Protein AF-A0A2I0NVE0-F1 (afdb_monomer)

Secondary structure (DSSP, 8-state):
---PPPPHHHHHHHHHHTT--EEE-TTSTT-EEE---HHHHHHHH-TTTT---

Structure (mmCIF, N/CA/C/O backbone):
data_AF-A0A2I0NVE0-F1
#
_entry.id   AF-A0A2I0NVE0-F1
#
loop_
_atom_site.group_PDB
_atom_site.id
_atom_site.type_symbol
_atom_site.label_atom_id
_atom_site.label_alt_id
_atom_site.label_comp_id
_atom_site.label_asym_id
_atom_site.label_entity_id
_atom_site.label_seq_id
_atom_site.pdbx_PDB_ins_code
_atom_site.Cartn_x
_atom_site.Cartn_y
_atom_site.Cartn_z
_atom_site.occupancy
_atom_site.B_iso_or_equiv
_atom_site.auth_seq_id
_atom_site.auth_comp_id
_atom_site.auth_asym_id
_atom_site.auth_atom_id
_atom_site.pdbx_PDB_model_num
ATOM 1 N N . LEU A 1 1 ? 18.720 3.755 7.613 1.00 48.09 1 LEU A N 1
ATOM 2 C CA . LEU A 1 1 ? 18.043 2.473 7.314 1.00 48.09 1 LEU A CA 1
ATOM 3 C C . LEU A 1 1 ? 18.323 2.099 5.860 1.00 48.09 1 LEU A C 1
ATOM 5 O O . LEU A 1 1 ? 17.924 2.855 4.986 1.00 48.09 1 LEU A O 1
ATOM 9 N N . LYS A 1 2 ? 19.026 0.992 5.591 1.00 43.72 2 LYS A N 1
ATOM 10 C CA . LYS A 1 2 ? 19.114 0.386 4.249 1.00 43.72 2 LYS A CA 1
ATOM 11 C C . LYS A 1 2 ? 18.238 -0.864 4.260 1.00 43.72 2 LYS A C 1
ATOM 13 O O . LYS A 1 2 ? 18.698 -1.925 4.658 1.00 43.72 2 LYS A O 1
ATOM 18 N N . ILE A 1 3 ? 16.971 -0.710 3.900 1.00 57.47 3 ILE A N 1
ATOM 19 C CA . ILE A 1 3 ? 16.077 -1.831 3.610 1.00 57.47 3 ILE A CA 1
ATOM 20 C C . ILE A 1 3 ? 15.668 -1.641 2.158 1.00 57.47 3 ILE A C 1
ATOM 22 O O . ILE A 1 3 ? 15.132 -0.589 1.813 1.00 57.47 3 ILE A O 1
ATOM 26 N N . SER A 1 4 ? 15.969 -2.622 1.308 1.00 59.31 4 SER A N 1
ATOM 27 C CA . SER A 1 4 ? 15.381 -2.669 -0.026 1.00 59.31 4 SER A CA 1
ATOM 28 C C . SER A 1 4 ? 13.881 -2.889 0.163 1.00 59.31 4 SER A C 1
ATOM 30 O O . SER A 1 4 ? 13.509 -3.883 0.793 1.00 59.31 4 SER A O 1
ATOM 32 N N . PRO A 1 5 ? 13.019 -1.963 -0.290 1.00 64.38 5 PRO A N 1
ATOM 33 C CA . PRO A 1 5 ? 11.584 -2.163 -0.189 1.00 64.38 5 PRO A CA 1
ATOM 34 C C . PRO A 1 5 ? 11.190 -3.447 -0.936 1.00 64.38 5 PRO A C 1
ATOM 36 O O . PRO A 1 5 ? 11.861 -3.824 -1.903 1.00 64.38 5 PRO A O 1
ATOM 39 N N . PRO A 1 6 ? 10.127 -4.136 -0.490 1.00 71.31 6 PRO A N 1
ATOM 40 C CA . PRO A 1 6 ? 9.577 -5.256 -1.240 1.00 71.31 6 PRO A CA 1
ATOM 41 C C . PRO A 1 6 ? 9.167 -4.804 -2.647 1.00 71.31 6 PRO A C 1
ATOM 43 O O . PRO A 1 6 ? 8.938 -3.615 -2.889 1.00 71.31 6 PRO A O 1
ATOM 46 N N . ASP A 1 7 ? 9.056 -5.761 -3.570 1.00 84.81 7 ASP A N 1
ATOM 47 C CA . ASP A 1 7 ? 8.564 -5.490 -4.920 1.00 84.81 7 ASP A CA 1
ATOM 48 C C . ASP A 1 7 ? 7.236 -4.714 -4.867 1.00 84.81 7 ASP A C 1
ATOM 50 O O . ASP A 1 7 ? 6.367 -4.995 -4.035 1.00 84.81 7 ASP A O 1
ATOM 54 N N . ILE A 1 8 ? 7.070 -3.724 -5.747 1.00 87.00 8 ILE A N 1
ATOM 55 C CA . ILE A 1 8 ? 5.887 -2.856 -5.739 1.00 87.00 8 ILE A CA 1
ATOM 56 C C . ILE A 1 8 ? 4.584 -3.650 -5.883 1.00 87.00 8 IL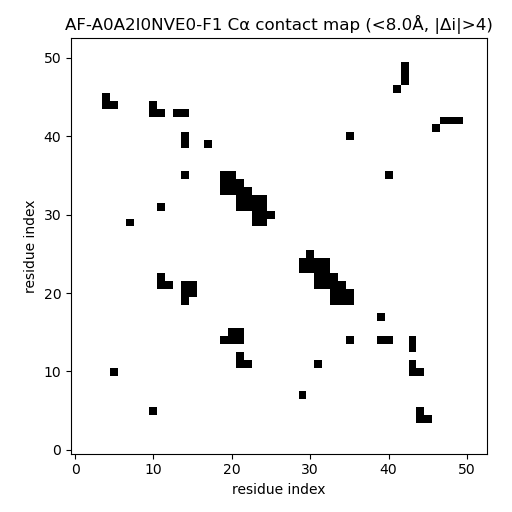E A C 1
ATOM 58 O O . ILE A 1 8 ? 3.576 -3.270 -5.291 1.00 87.00 8 ILE A O 1
ATOM 62 N N . ASN A 1 9 ? 4.594 -4.776 -6.602 1.00 88.75 9 ASN A N 1
ATOM 63 C CA . ASN A 1 9 ? 3.415 -5.626 -6.742 1.00 88.75 9 ASN A CA 1
ATOM 64 C C . ASN A 1 9 ? 3.024 -6.267 -5.405 1.00 88.75 9 ASN A C 1
ATOM 66 O O . ASN A 1 9 ? 1.842 -6.317 -5.084 1.00 88.75 9 ASN A O 1
ATOM 70 N N . ILE A 1 10 ? 4.005 -6.639 -4.574 1.00 90.19 10 ILE A N 1
ATOM 71 C CA . ILE A 1 10 ? 3.755 -7.167 -3.224 1.00 90.19 10 ILE A CA 1
ATOM 72 C C . ILE A 1 10 ? 3.078 -6.103 -2.354 1.00 90.19 10 ILE A C 1
ATOM 74 O O . ILE A 1 10 ? 2.143 -6.406 -1.617 1.00 90.19 10 ILE A O 1
ATOM 78 N N . VAL A 1 11 ? 3.528 -4.848 -2.435 1.00 90.56 11 VAL A N 1
ATOM 79 C CA . VAL A 1 11 ? 2.910 -3.744 -1.682 1.00 90.56 11 VAL A CA 1
ATOM 80 C C . VAL A 1 11 ? 1.469 -3.511 -2.144 1.00 90.56 11 VAL A C 1
ATOM 82 O O . VAL A 1 11 ? 0.581 -3.341 -1.311 1.00 90.56 11 VAL A O 1
ATOM 85 N N . LEU A 1 12 ? 1.218 -3.545 -3.455 1.00 92.50 12 LEU A N 1
ATOM 86 C CA . LEU A 1 12 ? -0.124 -3.387 -4.019 1.00 92.50 12 LEU A CA 1
ATOM 87 C C . LEU A 1 12 ? -1.070 -4.503 -3.574 1.00 92.50 12 LEU A C 1
ATOM 89 O O . LEU A 1 12 ? -2.190 -4.205 -3.166 1.00 92.50 12 LEU A O 1
ATOM 93 N N . ASP A 1 13 ? -0.629 -5.760 -3.617 1.00 93.00 13 ASP A N 1
ATO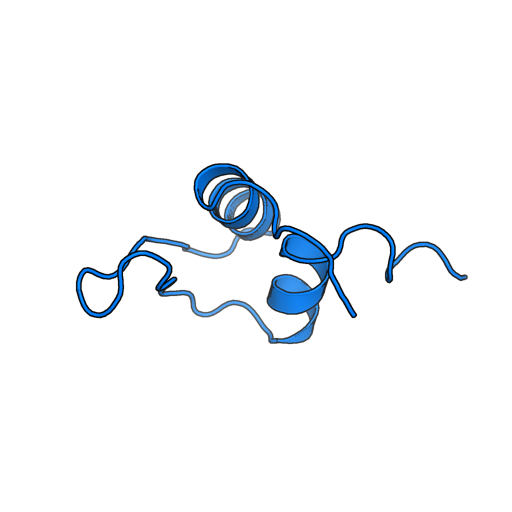M 94 C CA . ASP A 1 13 ? -1.458 -6.891 -3.193 1.00 93.00 13 ASP A CA 1
ATOM 95 C C . ASP A 1 13 ? -1.756 -6.859 -1.697 1.00 93.00 13 ASP A C 1
ATOM 97 O O . ASP A 1 13 ? -2.884 -7.138 -1.302 1.00 93.00 13 ASP A O 1
ATOM 101 N N . ARG A 1 14 ? -0.807 -6.422 -0.861 1.00 92.56 14 ARG A N 1
ATOM 102 C CA . ARG A 1 14 ? -1.057 -6.219 0.575 1.00 92.56 14 ARG A CA 1
ATOM 103 C C . ARG A 1 14 ? -2.128 -5.162 0.824 1.00 92.56 14 ARG A C 1
ATOM 105 O O . ARG A 1 14 ? -3.047 -5.403 1.592 1.00 92.56 14 ARG A O 1
ATOM 112 N N . ILE A 1 15 ? -2.052 -4.014 0.149 1.00 93.44 15 ILE A N 1
ATOM 113 C CA . ILE A 1 15 ? -3.057 -2.951 0.306 1.00 93.44 15 ILE A CA 1
ATOM 114 C C . ILE A 1 15 ? -4.439 -3.425 -0.179 1.00 93.44 15 ILE A C 1
ATOM 116 O O . ILE A 1 15 ? -5.453 -3.121 0.449 1.00 93.44 15 ILE A O 1
ATOM 120 N N . ARG A 1 16 ? -4.484 -4.209 -1.264 1.00 94.44 16 ARG A N 1
ATOM 121 C CA . ARG A 1 16 ? -5.727 -4.803 -1.785 1.00 94.44 16 ARG A CA 1
ATOM 122 C C . ARG A 1 16 ? -6.310 -5.863 -0.859 1.00 94.44 16 ARG A C 1
ATOM 124 O O . ARG A 1 16 ? -7.528 -5.923 -0.729 1.00 94.44 16 ARG A O 1
ATOM 131 N N . ALA A 1 17 ? -5.469 -6.668 -0.211 1.00 93.69 17 ALA A N 1
ATOM 132 C CA . ALA A 1 17 ? -5.901 -7.665 0.767 1.00 93.69 17 ALA A CA 1
ATOM 133 C C . ALA A 1 17 ? -6.5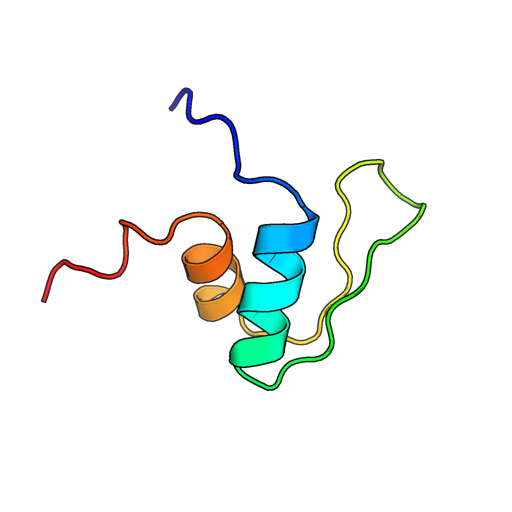88 -7.023 1.986 1.00 93.69 17 ALA A C 1
ATOM 135 O O . ALA A 1 17 ? -7.513 -7.607 2.539 1.00 93.69 17 ALA A O 1
ATOM 136 N N . GLU A 1 18 ? -6.203 -5.794 2.337 1.00 91.94 18 GLU A N 1
ATOM 137 C CA . GLU A 1 18 ? -6.853 -4.971 3.370 1.00 91.94 18 GLU A CA 1
ATOM 138 C C . GLU A 1 18 ? -8.156 -4.295 2.883 1.00 91.94 18 GLU A C 1
ATOM 140 O O . GLU A 1 18 ? -8.768 -3.514 3.608 1.00 91.94 18 GLU A O 1
ATOM 145 N N . GLY A 1 19 ? -8.592 -4.566 1.646 1.00 94.62 19 GLY A N 1
ATOM 146 C CA . GLY A 1 19 ? -9.840 -4.053 1.074 1.00 94.62 19 GLY A CA 1
ATOM 147 C C . GLY A 1 19 ? -9.731 -2.682 0.403 1.00 94.62 19 GLY A C 1
ATOM 148 O O . GLY A 1 19 ? -10.747 -2.130 -0.022 1.00 94.62 19 GLY A O 1
ATOM 149 N N . TYR A 1 20 ? -8.524 -2.125 0.263 1.00 94.62 20 TYR A N 1
ATOM 150 C CA . TYR A 1 20 ? -8.322 -0.813 -0.352 1.00 94.62 20 TYR A CA 1
ATOM 151 C C . TYR A 1 20 ? -7.894 -0.920 -1.816 1.00 94.62 20 TYR A C 1
ATOM 153 O O . TYR A 1 20 ? -7.036 -1.717 -2.198 1.00 94.62 20 TYR A O 1
ATOM 161 N N . ALA A 1 21 ? -8.440 -0.041 -2.657 1.00 92.62 21 ALA A N 1
ATOM 162 C CA . ALA A 1 21 ? -7.985 0.081 -4.035 1.00 92.62 21 ALA A CA 1
ATOM 163 C C . ALA A 1 21 ? -6.528 0.574 -4.078 1.00 92.62 21 ALA A C 1
ATOM 165 O O . ALA A 1 21 ? -6.183 1.585 -3.461 1.00 92.62 21 ALA A O 1
ATOM 166 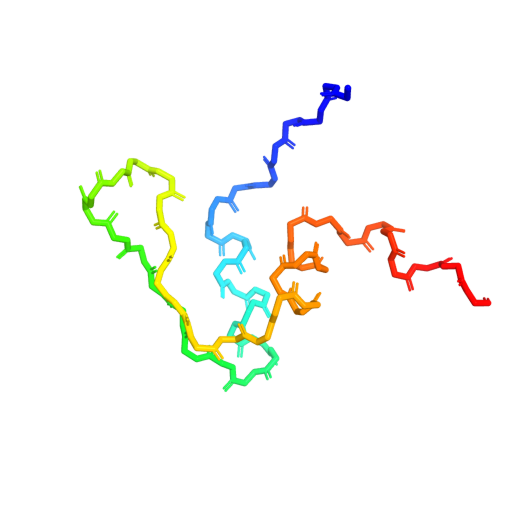N N . ALA A 1 22 ? -5.679 -0.121 -4.837 1.00 94.50 22 ALA A N 1
ATOM 167 C CA . ALA A 1 22 ? -4.274 0.231 -5.022 1.00 94.50 22 ALA A CA 1
ATOM 168 C C . ALA A 1 22 ? -3.840 0.009 -6.476 1.00 94.50 22 ALA A C 1
ATOM 170 O O . ALA A 1 22 ? -4.103 -1.044 -7.071 1.00 94.50 22 ALA A O 1
ATOM 171 N N . SER A 1 23 ? -3.155 0.997 -7.050 1.00 91.56 23 SER A N 1
ATOM 172 C CA . SER A 1 23 ? -2.641 0.963 -8.426 1.00 91.56 23 SER A CA 1
ATOM 173 C C . SER A 1 23 ? -1.296 1.680 -8.543 1.00 91.56 23 SER A C 1
ATOM 175 O O . SER A 1 23 ? -0.953 2.509 -7.702 1.00 91.56 23 SER A O 1
ATOM 177 N N . ARG A 1 24 ? -0.523 1.366 -9.589 1.00 90.31 24 ARG A N 1
ATOM 178 C CA . ARG A 1 24 ? 0.695 2.119 -9.923 1.00 90.31 24 ARG A CA 1
ATOM 179 C C . ARG A 1 24 ? 0.314 3.454 -10.554 1.00 90.31 24 ARG A C 1
ATOM 181 O O . ARG A 1 24 ? -0.657 3.526 -11.301 1.00 90.31 24 ARG A O 1
ATOM 188 N N . THR A 1 25 ? 1.110 4.487 -10.310 1.00 86.12 25 THR A N 1
ATOM 189 C CA . THR A 1 25 ? 1.032 5.739 -11.074 1.00 86.12 25 THR A CA 1
ATOM 190 C C . THR A 1 25 ? 2.245 5.886 -11.984 1.00 86.12 25 THR A C 1
ATOM 192 O O . THR A 1 25 ? 3.352 5.503 -11.619 1.00 86.12 25 THR A O 1
ATOM 195 N N . HIS A 1 26 ? 2.046 6.464 -13.170 1.00 80.38 26 HIS A N 1
ATOM 196 C CA . HIS A 1 26 ? 3.134 6.772 -14.105 1.00 80.38 26 HIS A CA 1
ATOM 197 C C . HIS A 1 26 ? 3.934 8.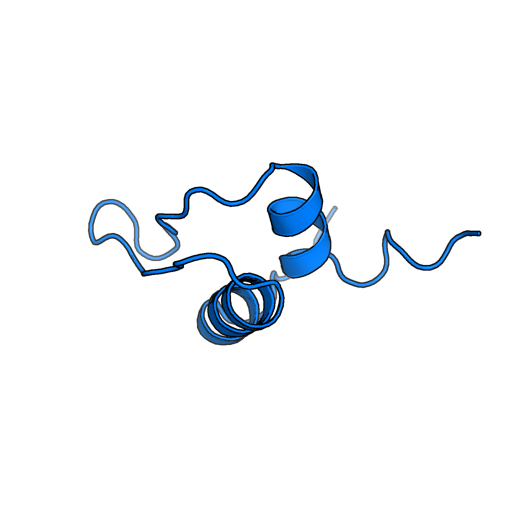015 -13.691 1.00 80.38 26 HIS A C 1
ATOM 199 O O . HIS A 1 26 ? 4.955 8.313 -14.300 1.00 80.38 26 HIS A O 1
ATOM 205 N N . PHE A 1 27 ? 3.495 8.727 -12.645 1.00 78.25 27 PHE A N 1
ATOM 206 C CA . PHE A 1 27 ? 4.190 9.903 -12.115 1.00 78.25 27 PHE A CA 1
ATOM 207 C C . PHE A 1 27 ? 5.614 9.581 -11.630 1.00 78.25 27 PHE A C 1
ATOM 209 O O . PHE A 1 27 ? 6.506 10.418 -11.702 1.00 78.25 27 PHE A O 1
ATOM 216 N N . CYS A 1 28 ? 5.839 8.361 -11.137 1.00 74.38 28 CYS A N 1
ATOM 217 C CA . CYS A 1 28 ? 7.128 7.886 -10.644 1.00 74.38 28 CYS A CA 1
ATOM 218 C C . CYS A 1 28 ? 7.186 6.360 -10.795 1.00 74.38 28 CYS A C 1
ATOM 220 O O . CYS A 1 28 ? 6.189 5.687 -10.545 1.00 74.38 28 CYS A O 1
ATOM 222 N N . GLY A 1 29 ? 8.352 5.796 -11.138 1.00 73.44 29 GLY A N 1
ATOM 223 C CA . GLY A 1 29 ? 8.524 4.345 -11.328 1.00 73.44 29 GLY A CA 1
ATOM 224 C C . GLY A 1 29 ? 8.084 3.478 -10.134 1.00 73.44 29 GLY A C 1
ATOM 225 O O . GLY A 1 29 ? 7.707 2.318 -10.330 1.00 73.44 29 GLY A O 1
ATOM 226 N N . TYR A 1 30 ? 8.053 4.068 -8.932 1.00 76.00 30 TYR A N 1
ATOM 227 C CA . TYR A 1 30 ? 7.642 3.450 -7.666 1.00 76.00 30 TYR A CA 1
ATOM 228 C C . TYR A 1 30 ? 6.356 4.047 -7.058 1.00 76.00 30 TYR A C 1
ATOM 230 O O . TYR A 1 30 ? 6.026 3.759 -5.910 1.00 76.00 30 TYR A O 1
ATOM 238 N N . GLY A 1 31 ? 5.633 4.906 -7.778 1.00 86.75 31 GLY A N 1
ATOM 239 C CA . GLY A 1 31 ? 4.454 5.575 -7.234 1.00 86.75 31 GLY A CA 1
ATOM 240 C C . GLY A 1 31 ? 3.251 4.636 -7.087 1.00 86.75 31 GLY A C 1
ATOM 241 O O . GLY A 1 31 ? 2.923 3.884 -8.008 1.00 86.75 31 GLY A O 1
ATOM 242 N N . ILE A 1 32 ? 2.547 4.746 -5.957 1.00 90.69 32 ILE A N 1
ATOM 243 C CA . ILE A 1 32 ? 1.301 4.027 -5.659 1.00 90.69 32 ILE A CA 1
ATOM 244 C C . ILE A 1 32 ? 0.176 5.046 -5.456 1.00 90.69 32 ILE A C 1
ATOM 246 O O . ILE A 1 32 ? 0.349 6.025 -4.734 1.00 90.69 32 ILE A O 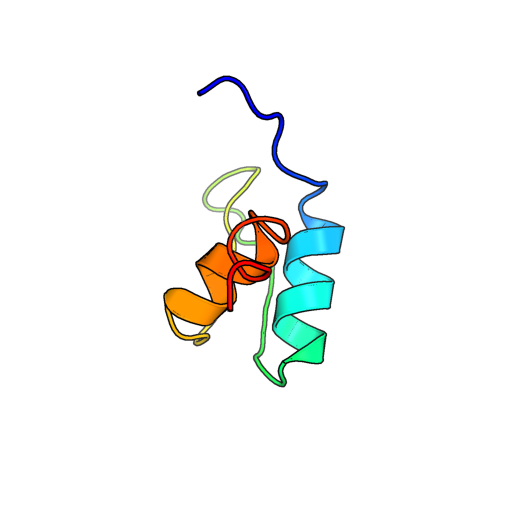1
ATOM 250 N N . LYS A 1 33 ? -0.981 4.806 -6.076 1.00 92.50 33 LYS A N 1
ATOM 251 C CA . LYS A 1 33 ? -2.233 5.528 -5.831 1.00 92.50 33 LYS A CA 1
ATOM 252 C C . LYS A 1 33 ? -3.173 4.634 -5.027 1.00 92.50 33 LYS A C 1
ATOM 254 O O . LYS A 1 33 ? -3.492 3.530 -5.476 1.00 92.50 33 LYS A O 1
ATOM 259 N N . THR A 1 34 ? -3.606 5.113 -3.864 1.00 93.12 34 THR A N 1
ATOM 260 C CA . THR A 1 34 ? -4.531 4.416 -2.965 1.00 93.12 34 THR A CA 1
ATOM 261 C C . THR A 1 34 ? -5.220 5.401 -2.023 1.00 93.12 34 THR A C 1
ATOM 263 O O . THR A 1 34 ? -4.657 6.450 -1.724 1.00 93.12 34 THR A O 1
ATOM 266 N N . GLU A 1 35 ? -6.396 5.018 -1.530 1.00 93.44 35 GLU A N 1
ATOM 267 C CA . GLU A 1 35 ? -7.124 5.710 -0.455 1.00 93.44 35 GLU A CA 1
ATOM 268 C C . GLU A 1 35 ? -6.895 5.041 0.918 1.00 93.44 35 GLU A C 1
ATOM 270 O O . GLU A 1 35 ? -7.591 5.331 1.890 1.00 93.44 35 GLU A O 1
ATOM 275 N N . ALA A 1 36 ? -5.945 4.102 1.010 1.00 93.69 36 ALA A N 1
ATOM 276 C CA . ALA A 1 36 ? -5.634 3.414 2.256 1.00 93.69 36 ALA A CA 1
ATOM 277 C C . ALA A 1 36 ? -5.053 4.376 3.313 1.00 93.69 36 ALA A C 1
ATOM 279 O O . ALA A 1 36 ? -4.219 5.228 2.987 1.00 93.69 36 ALA A O 1
ATOM 280 N N . PRO A 1 37 ? -5.402 4.212 4.603 1.00 94.06 37 PRO A N 1
ATOM 281 C CA . PRO A 1 37 ? -4.783 4.966 5.684 1.00 94.06 37 PRO A CA 1
ATOM 282 C C . PRO A 1 37 ? -3.266 4.764 5.743 1.00 94.06 37 PRO A C 1
ATOM 284 O O . PRO A 1 37 ? -2.748 3.680 5.467 1.00 94.06 37 PRO A O 1
ATOM 287 N N . LEU A 1 38 ? -2.540 5.778 6.222 1.00 90.50 38 LEU A N 1
ATOM 288 C CA . LEU A 1 38 ? -1.076 5.735 6.328 1.00 90.50 38 LEU A CA 1
ATOM 289 C C . LEU A 1 38 ? -0.559 4.535 7.144 1.00 90.50 38 LEU A C 1
ATOM 291 O O . LEU A 1 38 ? 0.515 4.015 6.850 1.00 90.50 38 LEU A O 1
ATOM 295 N N . ALA A 1 39 ? -1.309 4.085 8.154 1.00 89.94 39 ALA A N 1
ATOM 296 C CA . ALA A 1 39 ? -0.962 2.903 8.944 1.00 89.94 39 ALA A CA 1
ATOM 297 C C . ALA A 1 39 ? -0.916 1.624 8.086 1.00 89.94 39 ALA A C 1
ATOM 299 O O . ALA A 1 39 ? 0.053 0.871 8.170 1.00 89.94 39 ALA A O 1
ATOM 300 N N . ILE A 1 40 ? -1.902 1.438 7.203 1.00 91.81 40 ILE A N 1
ATOM 301 C CA . ILE A 1 40 ? -1.969 0.313 6.261 1.00 91.81 40 ILE A CA 1
ATOM 302 C C . ILE A 1 40 ? -0.829 0.397 5.244 1.00 91.81 40 ILE A C 1
ATOM 304 O O . ILE A 1 40 ? -0.136 -0.590 5.007 1.00 91.81 40 ILE A O 1
ATOM 308 N N . ILE A 1 41 ? -0.562 1.592 4.705 1.00 90.62 41 ILE A N 1
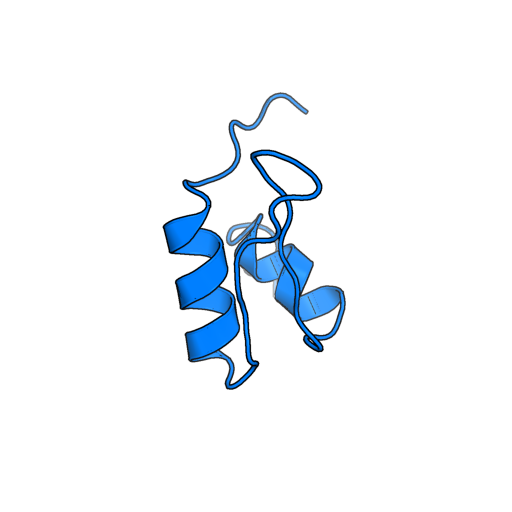ATOM 309 C CA . ILE A 1 41 ? 0.553 1.813 3.769 1.00 90.62 41 ILE A CA 1
ATOM 310 C C . ILE A 1 41 ? 1.892 1.446 4.429 1.00 90.62 41 ILE A C 1
ATOM 312 O O . ILE A 1 41 ? 2.707 0.739 3.837 1.00 90.62 41 ILE A O 1
ATOM 316 N N . LYS A 1 42 ? 2.119 1.881 5.675 1.00 89.50 42 LYS A N 1
ATOM 317 C CA . LYS A 1 42 ? 3.342 1.562 6.426 1.00 89.50 42 LYS A CA 1
ATOM 318 C C . LYS A 1 42 ? 3.484 0.064 6.684 1.00 89.50 42 LYS A C 1
ATOM 320 O O . LYS A 1 42 ? 4.573 -0.459 6.467 1.00 89.50 42 LYS A O 1
ATOM 325 N N . ALA A 1 43 ? 2.413 -0.617 7.089 1.00 88.31 43 ALA A N 1
ATOM 326 C CA . ALA A 1 43 ? 2.420 -2.065 7.299 1.00 88.31 43 ALA A CA 1
ATOM 327 C C . ALA A 1 43 ? 2.697 -2.832 5.992 1.00 88.31 43 ALA A C 1
ATOM 329 O O . ALA A 1 43 ? 3.479 -3.782 5.975 1.00 88.31 43 ALA A O 1
ATOM 330 N N . ALA A 1 44 ? 2.134 -2.372 4.870 1.00 88.69 44 ALA A N 1
ATOM 331 C CA . ALA A 1 44 ? 2.355 -2.981 3.563 1.00 88.69 44 ALA A CA 1
ATOM 332 C C . ALA A 1 44 ? 3.820 -2.880 3.098 1.00 88.69 44 ALA A C 1
ATOM 334 O O . ALA A 1 44 ? 4.341 -3.832 2.510 1.00 88.69 44 ALA A O 1
ATOM 335 N N . ILE A 1 45 ? 4.498 -1.761 3.386 1.00 88.00 45 ILE A N 1
ATOM 336 C CA . ILE A 1 45 ? 5.921 -1.547 3.063 1.00 88.00 45 ILE A CA 1
ATOM 337 C C . ILE A 1 45 ? 6.829 -2.268 4.072 1.00 88.00 45 ILE A C 1
ATOM 339 O O . ILE A 1 45 ? 7.834 -2.866 3.686 1.00 88.00 45 ILE A O 1
ATOM 343 N N . HIS A 1 46 ? 6.463 -2.245 5.355 1.00 81.81 46 HIS A N 1
ATOM 344 C CA . HIS A 1 46 ? 7.256 -2.766 6.463 1.00 81.81 46 HIS A CA 1
ATOM 345 C C . HIS A 1 46 ? 6.445 -3.756 7.320 1.00 81.81 46 HIS A C 1
ATOM 347 O O . HIS A 1 46 ? 5.976 -3.397 8.402 1.00 81.81 46 HIS A O 1
ATOM 353 N N . PRO A 1 47 ? 6.316 -5.021 6.885 1.00 64.12 47 PRO A N 1
ATOM 354 C CA . PRO A 1 47 ? 5.495 -6.016 7.582 1.00 64.12 47 PRO A CA 1
ATOM 355 C C . PRO A 1 47 ? 6.038 -6.415 8.968 1.00 64.12 47 PRO A C 1
ATOM 357 O O . PRO A 1 47 ? 5.322 -7.024 9.757 1.00 64.12 47 PRO A O 1
ATOM 360 N N . ASP A 1 48 ? 7.298 -6.086 9.271 1.00 63.31 48 ASP A N 1
ATOM 361 C CA . ASP A 1 48 ? 7.954 -6.426 10.542 1.00 63.31 48 ASP A CA 1
ATOM 362 C C . ASP A 1 48 ? 7.606 -5.452 11.686 1.00 63.31 48 ASP A C 1
ATOM 364 O O . ASP A 1 48 ? 7.668 -5.809 12.857 1.00 63.31 48 ASP A O 1
ATOM 368 N N . ILE A 1 49 ? 7.150 -4.232 11.371 1.00 57.25 49 ILE A N 1
ATOM 369 C CA . ILE A 1 49 ? 6.889 -3.188 12.383 1.00 57.25 49 ILE A CA 1
ATOM 370 C C . ILE A 1 49 ? 5.565 -3.443 13.132 1.00 57.25 49 ILE A C 1
ATOM 372 O O . ILE A 1 49 ? 5.317 -2.869 14.188 1.00 57.25 49 ILE A O 1
ATOM 376 N N . THR A 1 50 ? 4.719 -4.343 12.628 1.00 54.81 50 THR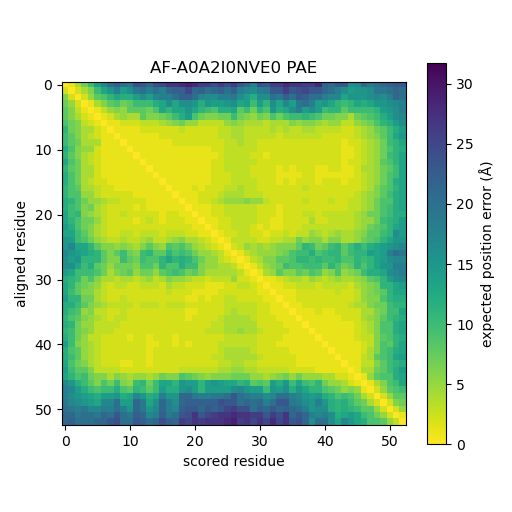 A N 1
ATOM 377 C CA . THR A 1 50 ? 3.413 -4.686 13.215 1.00 54.81 50 THR A CA 1
ATOM 378 C C . THR A 1 50 ? 3.433 -5.894 14.161 1.00 54.81 50 THR A C 1
ATOM 380 O O . THR A 1 50 ? 2.379 -6.256 14.671 1.00 54.81 50 THR A O 1
ATOM 383 N N . LYS A 1 51 ? 4.593 -6.518 14.430 1.00 51.38 51 LYS A N 1
ATOM 384 C CA . LYS A 1 51 ? 4.718 -7.677 15.345 1.00 51.38 51 LYS A CA 1
ATOM 385 C C . LYS A 1 51 ? 5.383 -7.361 16.693 1.00 51.38 51 LYS A C 1
ATOM 387 O O . LYS A 1 51 ? 6.095 -8.199 17.228 1.00 51.38 51 LYS A O 1
ATOM 392 N N . ASN A 1 52 ? 5.144 -6.179 17.255 1.00 41.94 52 ASN A N 1
ATOM 393 C CA . ASN A 1 52 ? 5.439 -5.915 18.667 1.00 41.94 52 ASN A CA 1
ATOM 394 C C . ASN A 1 52 ? 4.149 -5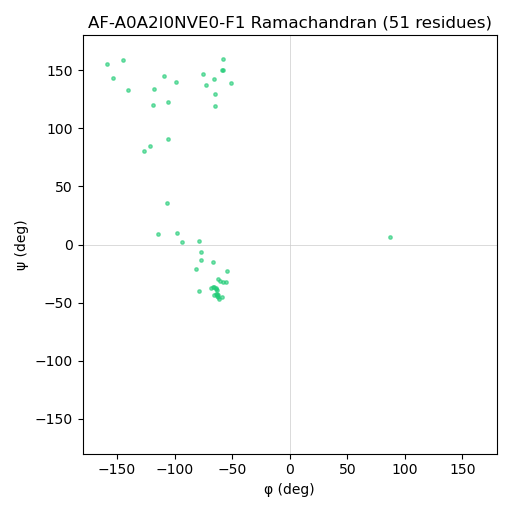.505 19.380 1.00 41.94 52 ASN A C 1
ATOM 396 O O . ASN A 1 52 ? 3.831 -4.321 19.491 1.00 41.94 52 ASN A O 1
ATOM 400 N N . GLY A 1 53 ? 3.408 -6.526 19.802 1.00 43.59 53 GLY A N 1
ATOM 401 C CA . GLY A 1 53 ? 2.385 -6.495 20.841 1.00 43.59 53 GLY A CA 1
ATOM 402 C C . GLY A 1 53 ? 2.675 -7.632 21.805 1.00 43.59 53 GLY A C 1
ATOM 403 O O . GLY A 1 53 ? 3.063 -8.710 21.300 1.00 43.59 53 GLY A O 1
#

Mean predicted aligned error: 6.82 Å

Nearest PDB structures (foldseek):
  2ytz-assembly3_B  TM=9.446E-01  e=5.951E-03  Pyrococcus horikoshii
  2ejt-assembly1_A  TM=8.862E-01  e=1.126E-02  Pyrococcus horikoshii
  2ytz-assembly3_A  TM=9.338E-01  e=3.037E-02  Pyrococcus horikoshii
  3j6d-assembly1_a  TM=4.565E-01  e=5.958E-01  Salmonella enterica subsp. enterica serovar Typhimurium str. LT2
  8axn-assembly1_a  TM=5.104E-01  e=8.492E-01  Shigella flexneri

Solvent-accessible surface area (backbone atoms only — not comparable to full-atom values): 3434 Å² total; per-residue (Å²): 137,94,71,84,73,67,59,68,66,61,34,37,50,45,40,40,72,74,74,28,64,54,46,80,38,91,90,36,103,83,36,73,47,61,84,58,54,70,68,58,55,47,41,41,64,39,69,74,77,76,74,81,127

pLDDT: mean 80.83, std 15.89, range [41.94, 94.62]

Radius of gyration: 11.24 Å; Cα contacts (8 Å, |Δi|>4): 50; chains: 1; bounding box: 29×18×35 Å

Sequence (53 aa):
LKISPPDINIVLDRIRAEGYAASRTHFCGYGIKTEAPLAIIKAAIHPDITKNG

Foldseek 3Di:
DDDDWPDLVQLQVQCVVVVWHWDADPVDPNDIDIPDDPVSSCCSRPVPVPPDD